Protein AF-A0A955SDE8-F1 (afdb_monomer_lite)

Structure (mmCIF, N/CA/C/O backbone):
data_AF-A0A955SDE8-F1
#
_entry.id   AF-A0A955SDE8-F1
#
loop_
_atom_site.group_PDB
_atom_site.id
_atom_site.type_symbol
_atom_site.label_atom_id
_atom_site.label_alt_id
_atom_site.label_comp_id
_atom_site.label_asym_id
_atom_site.label_entity_id
_atom_site.label_seq_id
_atom_site.pdbx_PDB_ins_code
_atom_site.Cartn_x
_atom_site.Cartn_y
_atom_site.Cartn_z
_atom_site.occupancy
_atom_site.B_iso_or_equiv
_atom_site.auth_seq_id
_atom_site.auth_comp_id
_atom_site.auth_asym_id
_atom_site.auth_atom_id
_atom_site.pdbx_PDB_model_num
ATOM 1 N N . ARG A 1 1 ? -9.416 4.657 -4.803 1.00 54.31 1 ARG A N 1
ATOM 2 C CA . ARG A 1 1 ? -8.671 4.665 -3.515 1.00 54.31 1 ARG A CA 1
ATOM 3 C C . ARG A 1 1 ? -9.253 5.639 -2.494 1.00 54.31 1 ARG A C 1
ATOM 5 O O . ARG A 1 1 ? -8.916 5.514 -1.327 1.00 54.31 1 ARG A O 1
ATOM 12 N N . GLU A 1 2 ? -10.159 6.532 -2.899 1.00 50.00 2 GLU A N 1
ATOM 13 C CA . GLU A 1 2 ? -10.926 7.401 -1.990 1.00 50.00 2 GLU A CA 1
ATOM 14 C C . GLU A 1 2 ? -11.850 6.622 -1.034 1.00 50.00 2 GLU A C 1
ATOM 16 O O . GLU A 1 2 ? -12.257 7.142 -0.005 1.00 50.00 2 GLU A O 1
ATOM 21 N N . ASP A 1 3 ? -12.090 5.341 -1.314 1.00 54.78 3 ASP A N 1
ATOM 22 C CA . ASP A 1 3 ? -13.058 4.485 -0.620 1.00 54.78 3 ASP A CA 1
ATOM 23 C C . ASP A 1 3 ? -12.676 4.075 0.820 1.00 54.78 3 ASP A C 1
ATOM 25 O O . ASP A 1 3 ? -13.438 3.402 1.509 1.00 54.78 3 ASP A O 1
ATOM 29 N N . ILE A 1 4 ? -11.481 4.453 1.291 1.00 62.19 4 ILE A N 1
ATOM 30 C CA . ILE A 1 4 ? -10.958 4.040 2.606 1.00 62.19 4 ILE A CA 1
ATOM 31 C C . ILE A 1 4 ? -10.498 5.193 3.498 1.00 62.19 4 ILE A C 1
ATOM 33 O O . ILE A 1 4 ? -10.080 4.954 4.627 1.00 62.19 4 ILE A O 1
ATOM 37 N N . GLY A 1 5 ? -10.575 6.438 3.017 1.00 73.12 5 GLY A N 1
ATOM 38 C CA . GLY A 1 5 ? -10.316 7.635 3.828 1.00 73.12 5 GLY A CA 1
ATOM 39 C C . GLY A 1 5 ? -8.904 7.773 4.421 1.00 73.12 5 GLY A C 1
ATOM 40 O O . GLY A 1 5 ? -8.691 8.654 5.248 1.00 73.12 5 GLY A O 1
ATOM 41 N N . ILE A 1 6 ? -7.933 6.938 4.029 1.00 82.19 6 ILE A N 1
ATOM 42 C CA . ILE A 1 6 ? -6.542 7.024 4.502 1.00 82.19 6 ILE A CA 1
ATOM 43 C C . ILE A 1 6 ? -5.645 7.742 3.494 1.00 82.19 6 ILE A C 1
ATOM 45 O O . ILE A 1 6 ? -5.808 7.615 2.280 1.00 82.19 6 ILE A O 1
ATOM 49 N N . SER A 1 7 ? -4.660 8.480 4.008 1.00 87.88 7 SER A N 1
ATOM 50 C CA . SER A 1 7 ? -3.692 9.195 3.176 1.00 87.88 7 SER A CA 1
ATOM 51 C C . SER A 1 7 ? -2.759 8.241 2.413 1.00 87.88 7 SER A C 1
ATOM 53 O O . SER A 1 7 ? -2.538 7.096 2.817 1.00 87.88 7 SER A O 1
ATOM 55 N N . GLN A 1 8 ? -2.151 8.729 1.327 1.00 88.12 8 GLN A N 1
ATOM 56 C CA . GLN A 1 8 ? -1.183 7.965 0.530 1.00 88.12 8 GLN A CA 1
ATOM 57 C C . GLN A 1 8 ? 0.026 7.503 1.367 1.00 88.12 8 GLN A C 1
ATOM 59 O O . GLN A 1 8 ? 0.508 6.386 1.185 1.00 88.12 8 GLN A O 1
ATOM 64 N N . SER A 1 9 ? 0.503 8.330 2.304 1.00 90.31 9 SER A N 1
ATOM 65 C CA . SER A 1 9 ? 1.620 7.990 3.196 1.00 90.31 9 SER A CA 1
ATOM 66 C C . SER A 1 9 ? 1.241 6.905 4.200 1.00 90.31 9 SER A C 1
ATOM 68 O O . SER A 1 9 ? 1.997 5.948 4.364 1.00 90.31 9 SER A O 1
ATOM 70 N N . THR A 1 10 ? 0.051 6.997 4.802 1.00 87.06 10 THR A N 1
ATOM 71 C CA . THR A 1 10 ? -0.496 5.943 5.668 1.00 87.06 10 THR A CA 1
ATOM 72 C C . THR A 1 10 ? -0.621 4.630 4.904 1.00 87.06 10 THR A C 1
ATOM 74 O O . THR A 1 10 ? -0.198 3.586 5.393 1.00 87.06 10 THR A O 1
ATOM 77 N N . PHE A 1 11 ? -1.148 4.679 3.679 1.00 86.50 11 PHE A N 1
ATOM 78 C CA . PHE A 1 11 ? -1.290 3.483 2.862 1.00 86.50 11 PHE A CA 1
ATOM 79 C C . PHE A 1 11 ? 0.063 2.863 2.498 1.00 86.50 11 PHE A C 1
ATOM 81 O O . PHE A 1 11 ? 0.217 1.651 2.595 1.00 86.50 11 PHE A O 1
ATOM 88 N N . ALA A 1 12 ? 1.051 3.678 2.116 1.00 89.81 12 ALA A N 1
ATOM 89 C CA . ALA A 1 12 ? 2.397 3.205 1.797 1.00 89.81 12 ALA A CA 1
ATOM 90 C C . ALA A 1 12 ? 3.036 2.465 2.984 1.00 89.81 12 ALA A C 1
ATOM 92 O O . ALA A 1 12 ? 3.534 1.353 2.809 1.00 89.81 12 ALA A O 1
ATOM 93 N N . ALA A 1 13 ? 2.943 3.043 4.187 1.00 88.62 13 ALA A N 1
ATOM 94 C CA . ALA A 1 13 ? 3.425 2.414 5.413 1.00 88.62 13 ALA A CA 1
ATOM 95 C C . ALA A 1 13 ? 2.720 1.075 5.682 1.00 88.62 13 ALA A C 1
ATOM 97 O O . ALA A 1 13 ? 3.373 0.067 5.936 1.00 88.62 13 ALA A O 1
ATOM 98 N N . LEU A 1 14 ? 1.395 1.047 5.532 1.00 85.56 14 LEU A N 1
ATOM 99 C CA . LEU A 1 14 ? 0.560 -0.132 5.760 1.00 85.56 14 LEU A CA 1
ATOM 100 C C . LEU A 1 14 ? 0.890 -1.309 4.830 1.00 85.56 14 LEU A C 1
ATOM 102 O O . LEU A 1 14 ? 0.800 -2.461 5.244 1.00 85.56 14 LEU A O 1
ATOM 106 N N . ILE A 1 15 ? 1.296 -1.037 3.587 1.00 85.69 15 ILE A N 1
ATOM 107 C CA . ILE A 1 15 ? 1.729 -2.079 2.644 1.00 85.69 15 ILE A CA 1
ATOM 108 C C . ILE A 1 15 ? 3.252 -2.294 2.620 1.00 85.69 15 ILE A C 1
ATOM 110 O O . ILE A 1 15 ? 3.747 -3.019 1.756 1.00 85.69 15 ILE A O 1
ATOM 114 N N . GLY A 1 16 ? 3.995 -1.667 3.538 1.00 87.75 16 GLY A N 1
ATOM 115 C CA . GLY A 1 16 ? 5.436 -1.865 3.701 1.00 87.75 16 GLY A CA 1
ATOM 116 C C . GLY A 1 16 ? 6.299 -1.293 2.572 1.00 87.75 16 GLY A C 1
ATOM 117 O O . GLY A 1 16 ? 7.352 -1.850 2.267 1.00 87.75 16 GLY A O 1
ATOM 118 N N . VAL A 1 17 ? 5.874 -0.204 1.921 1.00 91.69 17 VAL A N 1
ATOM 119 C CA . VAL A 1 17 ? 6.649 0.456 0.853 1.00 91.69 17 VAL A CA 1
ATOM 120 C C . VAL A 1 17 ? 6.849 1.941 1.132 1.00 91.69 17 VAL A C 1
ATOM 122 O O . VAL A 1 17 ? 6.097 2.569 1.870 1.00 91.69 17 VAL A O 1
ATOM 125 N N . SER A 1 18 ? 7.854 2.549 0.500 1.00 94.44 18 SER A N 1
ATOM 126 C CA . SER A 1 18 ? 8.029 4.000 0.592 1.00 94.44 18 SER A CA 1
ATOM 127 C C . SER A 1 18 ? 6.929 4.749 -0.166 1.00 94.44 18 SER A C 1
ATOM 129 O O . SER A 1 18 ? 6.476 4.306 -1.225 1.00 94.44 18 SER A O 1
ATOM 131 N N . LEU A 1 19 ? 6.563 5.943 0.319 1.00 94.31 19 LEU A N 1
ATOM 132 C CA . LEU A 1 19 ? 5.623 6.847 -0.360 1.00 94.31 19 LEU A CA 1
ATOM 133 C C . LEU A 1 19 ? 6.000 7.057 -1.835 1.00 94.31 19 LEU A C 1
ATOM 135 O O . LEU A 1 19 ? 5.156 6.969 -2.721 1.00 94.31 19 LEU A O 1
ATOM 139 N N . ARG A 1 20 ? 7.296 7.241 -2.110 1.00 95.88 20 ARG A N 1
ATOM 140 C CA . ARG A 1 20 ? 7.816 7.410 -3.471 1.00 95.88 20 ARG A CA 1
ATOM 141 C C . ARG A 1 20 ? 7.624 6.168 -4.346 1.00 95.88 20 ARG A C 1
ATOM 143 O O . ARG A 1 20 ? 7.364 6.299 -5.537 1.00 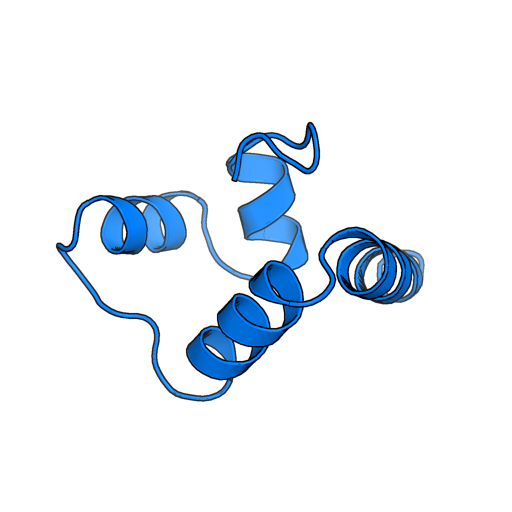95.88 20 ARG A O 1
ATOM 150 N N . THR A 1 21 ? 7.751 4.964 -3.787 1.00 95.06 21 THR A N 1
ATOM 151 C CA . THR A 1 21 ? 7.471 3.720 -4.527 1.00 95.06 21 THR A CA 1
ATOM 152 C C . THR A 1 21 ? 6.009 3.663 -4.934 1.00 95.06 21 THR A C 1
ATOM 154 O O . THR A 1 21 ? 5.708 3.384 -6.092 1.00 95.06 21 THR A O 1
ATOM 157 N N . LEU A 1 22 ? 5.118 3.997 -4.003 1.00 93.12 22 LEU A N 1
ATOM 158 C CA . LEU A 1 22 ? 3.691 4.013 -4.262 1.00 93.12 22 LEU A CA 1
ATOM 159 C C . LEU A 1 22 ? 3.297 5.067 -5.312 1.00 93.12 22 LEU A C 1
ATOM 161 O O . LEU A 1 22 ? 2.544 4.752 -6.229 1.00 93.12 22 LEU A O 1
ATOM 165 N N . GLN A 1 23 ? 3.862 6.273 -5.234 1.00 94.88 23 GLN A N 1
ATOM 166 C CA . GLN A 1 23 ? 3.657 7.333 -6.230 1.00 94.88 23 GLN A CA 1
ATOM 167 C C . GLN A 1 23 ? 4.097 6.900 -7.631 1.00 94.88 23 GLN A C 1
ATOM 169 O O . GLN A 1 23 ? 3.352 7.078 -8.591 1.00 94.88 23 GLN A O 1
ATOM 174 N N . ASN A 1 24 ? 5.264 6.255 -7.748 1.00 95.88 24 ASN A N 1
ATOM 175 C CA . ASN A 1 24 ? 5.738 5.727 -9.029 1.00 95.88 24 ASN A CA 1
ATOM 176 C C . ASN A 1 24 ? 4.781 4.681 -9.627 1.00 95.88 24 ASN A C 1
ATOM 178 O O . ASN A 1 24 ? 4.708 4.568 -10.848 1.00 95.88 24 ASN A O 1
ATOM 182 N N . TRP A 1 25 ? 4.072 3.907 -8.797 1.00 93.94 25 TRP A N 1
ATOM 183 C CA . TRP A 1 25 ? 3.061 2.960 -9.275 1.00 93.94 25 TRP A CA 1
ATOM 184 C C . TRP A 1 25 ? 1.796 3.652 -9.763 1.00 93.94 25 TRP A C 1
ATOM 186 O O . TRP A 1 25 ? 1.289 3.312 -10.827 1.00 93.94 25 TRP A O 1
ATOM 196 N N . GLU A 1 26 ? 1.294 4.625 -9.008 1.00 89.81 26 GLU A N 1
ATOM 197 C CA . GLU A 1 26 ? 0.080 5.364 -9.372 1.00 89.81 26 GLU A CA 1
ATOM 198 C C . GLU A 1 26 ? 0.274 6.223 -10.625 1.00 89.81 26 GLU A C 1
ATOM 200 O O . GLU A 1 26 ? -0.649 6.367 -11.418 1.00 89.81 26 GLU A O 1
ATOM 205 N N . GLN A 1 27 ? 1.490 6.728 -10.839 1.00 94.44 27 GLN A N 1
ATOM 206 C CA . GLN A 1 27 ? 1.877 7.470 -12.042 1.00 94.44 27 GLN A CA 1
ATOM 207 C C . GLN A 1 27 ? 2.249 6.560 -13.226 1.00 94.44 27 GLN A C 1
ATOM 209 O O . GLN A 1 27 ? 2.556 7.055 -14.306 1.00 94.44 27 GLN A O 1
ATOM 214 N N . GLY A 1 28 ? 2.266 5.235 -13.040 1.00 93.88 28 GLY A N 1
ATOM 215 C CA . GLY A 1 28 ? 2.608 4.274 -14.094 1.00 93.88 28 GLY A CA 1
ATOM 216 C C . GLY A 1 28 ? 4.094 4.217 -14.469 1.00 93.88 28 GLY A C 1
ATOM 217 O O . GLY A 1 28 ? 4.459 3.509 -15.401 1.00 93.88 28 GLY A O 1
ATOM 218 N N . HIS A 1 29 ? 4.980 4.909 -13.745 1.00 94.00 29 HIS A N 1
ATOM 219 C CA . HIS A 1 29 ? 6.431 4.843 -13.966 1.00 94.00 29 HIS A CA 1
ATOM 220 C C . HIS A 1 29 ? 7.027 3.479 -13.605 1.00 94.00 29 HIS A C 1
ATOM 222 O O . HIS A 1 29 ? 8.074 3.088 -14.122 1.00 94.00 29 HIS A O 1
ATOM 228 N N . ARG A 1 30 ? 6.390 2.761 -12.675 1.00 93.81 30 ARG A N 1
ATOM 229 C CA . ARG A 1 30 ? 6.740 1.392 -12.285 1.00 93.81 30 ARG A CA 1
ATOM 230 C C . ARG A 1 30 ? 5.473 0.585 -12.061 1.00 93.81 30 ARG A C 1
ATOM 232 O O . ARG A 1 30 ? 4.419 1.142 -11.787 1.00 93.81 30 ARG A O 1
ATOM 239 N N . HIS A 1 31 ? 5.603 -0.736 -12.068 1.00 91.94 31 HIS A N 1
ATOM 240 C CA . HIS A 1 31 ? 4.504 -1.631 -11.720 1.00 91.94 31 HIS A CA 1
ATOM 241 C C . H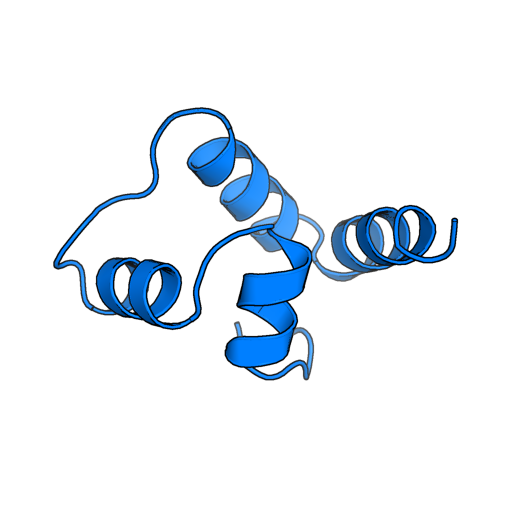IS A 1 31 ? 4.841 -2.453 -10.472 1.00 91.94 31 HIS A C 1
ATOM 243 O O . HIS A 1 31 ? 5.988 -2.881 -10.316 1.00 91.94 31 HIS A O 1
ATOM 249 N N . PRO A 1 32 ? 3.865 -2.691 -9.581 1.00 92.38 32 PRO A N 1
ATOM 2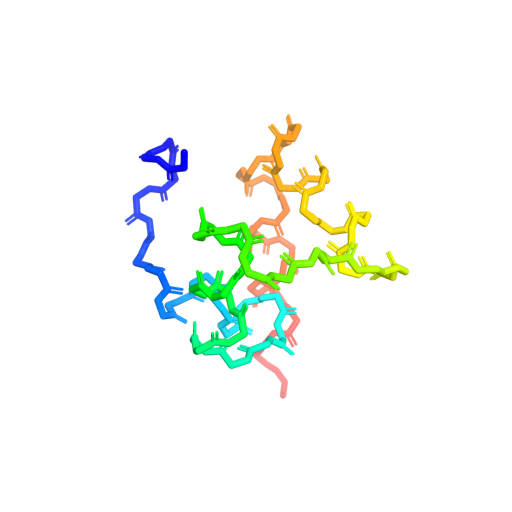50 C CA . PRO A 1 32 ? 4.046 -3.588 -8.451 1.00 92.38 32 PRO A CA 1
ATOM 251 C C . PRO A 1 32 ? 4.260 -5.022 -8.948 1.00 92.38 32 PRO A C 1
ATOM 253 O O . PRO A 1 32 ? 3.568 -5.496 -9.854 1.00 92.38 32 PRO A O 1
ATOM 256 N N . THR A 1 33 ? 5.190 -5.737 -8.322 1.00 91.75 33 THR A N 1
ATOM 257 C CA . THR A 1 33 ? 5.514 -7.133 -8.639 1.00 91.75 33 THR A CA 1
ATOM 258 C C . THR A 1 33 ? 5.364 -8.020 -7.404 1.00 91.75 33 THR A C 1
ATOM 260 O O . THR A 1 33 ? 5.292 -7.532 -6.274 1.00 91.75 33 THR A O 1
ATOM 263 N N . GLY A 1 34 ? 5.257 -9.335 -7.627 1.00 91.06 34 GLY A N 1
ATOM 264 C CA . GLY A 1 34 ? 5.244 -10.331 -6.554 1.00 91.06 34 GLY A CA 1
ATOM 265 C C . GLY A 1 34 ? 4.197 -10.048 -5.459 1.00 91.06 34 GLY A C 1
ATOM 266 O O . GLY A 1 34 ? 3.042 -9.747 -5.793 1.00 91.06 34 GLY A O 1
ATOM 267 N N . PRO A 1 35 ? 4.576 -10.113 -4.167 1.00 88.62 35 PRO A N 1
ATOM 268 C CA . PRO A 1 35 ? 3.667 -9.897 -3.038 1.00 88.62 35 PRO A CA 1
ATOM 269 C C . PRO A 1 35 ? 2.924 -8.557 -3.072 1.00 88.62 35 PRO A C 1
ATOM 271 O O . PRO A 1 35 ? 1.734 -8.513 -2.767 1.00 88.62 35 PRO A O 1
ATOM 274 N N . ALA A 1 36 ? 3.565 -7.475 -3.531 1.00 89.56 36 ALA A N 1
ATOM 275 C CA . ALA A 1 36 ? 2.930 -6.158 -3.596 1.00 89.56 36 ALA A CA 1
ATOM 276 C C . ALA A 1 36 ? 1.724 -6.139 -4.551 1.00 89.56 36 ALA A C 1
ATOM 278 O O . ALA A 1 36 ? 0.692 -5.541 -4.250 1.00 89.56 36 ALA A O 1
ATOM 279 N N . LYS A 1 37 ? 1.810 -6.842 -5.689 1.00 91.94 37 LYS A N 1
ATOM 280 C CA . LYS A 1 37 ? 0.700 -6.945 -6.653 1.00 91.94 37 LYS A CA 1
ATOM 281 C C . LYS A 1 37 ? -0.476 -7.755 -6.101 1.00 91.94 37 LYS A C 1
ATOM 283 O O . LYS A 1 37 ? -1.617 -7.522 -6.498 1.00 91.94 37 LYS A O 1
ATOM 288 N N . VAL A 1 38 ? -0.201 -8.743 -5.249 1.00 91.62 38 VAL A N 1
ATOM 289 C CA . VAL A 1 38 ? -1.237 -9.535 -4.568 1.00 91.62 38 VAL A CA 1
ATOM 290 C C . VAL A 1 38 ? 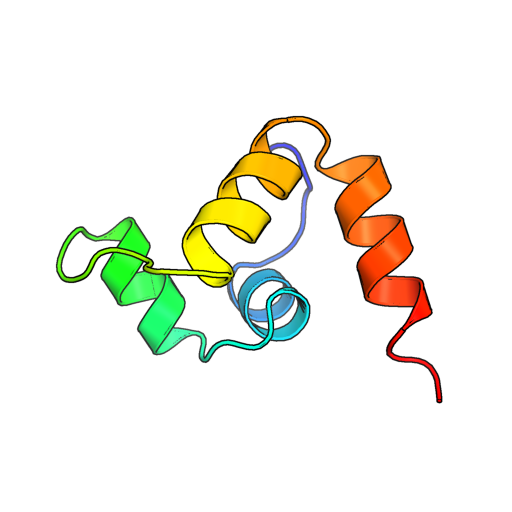-1.902 -8.687 -3.490 1.00 91.62 38 VAL A C 1
ATOM 292 O O . VAL A 1 38 ? -3.123 -8.575 -3.477 1.00 91.62 38 VAL A O 1
ATOM 295 N N . LEU A 1 39 ? -1.106 -8.007 -2.665 1.00 88.06 39 LEU A N 1
ATOM 296 C CA . LEU A 1 39 ? -1.599 -7.146 -1.595 1.00 88.06 39 LEU A CA 1
ATOM 297 C C . LEU A 1 39 ? -2.480 -6.011 -2.125 1.00 88.06 39 LEU A C 1
ATOM 299 O O . LEU A 1 39 ? -3.563 -5.776 -1.602 1.00 88.06 39 LEU A O 1
ATOM 303 N N . LEU A 1 40 ? -2.071 -5.358 -3.216 1.00 88.31 40 LEU A N 1
ATOM 304 C CA . LEU A 1 40 ? -2.880 -4.323 -3.861 1.00 88.31 40 LEU A CA 1
ATOM 305 C C . LEU A 1 40 ? -4.224 -4.853 -4.370 1.00 88.31 40 LEU A C 1
ATOM 307 O O . LEU A 1 40 ? -5.225 -4.153 -4.249 1.00 88.31 40 LEU A O 1
ATOM 311 N N . ARG A 1 41 ? -4.265 -6.083 -4.898 1.00 90.06 41 ARG A N 1
ATOM 312 C CA . ARG A 1 41 ? -5.519 -6.731 -5.309 1.00 90.06 41 ARG A CA 1
ATOM 313 C C . ARG A 1 41 ? -6.421 -7.038 -4.115 1.00 90.06 41 ARG A C 1
ATOM 315 O O . ARG A 1 41 ? -7.614 -6.786 -4.200 1.00 90.06 41 ARG A O 1
ATOM 322 N N . LEU A 1 42 ? -5.855 -7.518 -3.008 1.00 88.88 42 LEU A N 1
ATOM 323 C CA . LEU A 1 42 ? -6.608 -7.779 -1.777 1.00 88.88 42 LEU A CA 1
ATOM 324 C C . LEU A 1 42 ? -7.203 -6.489 -1.196 1.00 88.88 42 LEU A C 1
ATOM 326 O O . LEU A 1 42 ? -8.381 -6.451 -0.852 1.00 88.88 42 LEU A O 1
ATOM 330 N N . VAL A 1 43 ? -6.413 -5.411 -1.144 1.00 85.88 43 VAL A N 1
ATOM 331 C CA . VAL A 1 43 ? -6.899 -4.086 -0.724 1.00 85.88 43 VAL A CA 1
ATOM 332 C C . VAL A 1 43 ? -8.019 -3.594 -1.644 1.00 85.88 43 VAL A C 1
ATOM 334 O O . VAL A 1 43 ? -8.961 -2.975 -1.169 1.00 85.88 43 VAL A O 1
ATOM 337 N N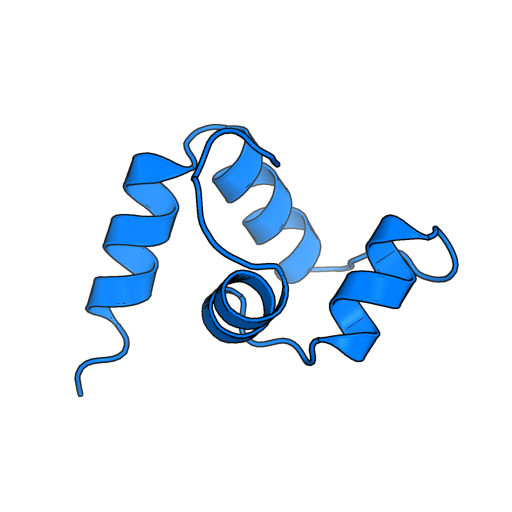 . GLN A 1 44 ? -7.931 -3.843 -2.954 1.00 85.94 44 GLN A N 1
ATOM 338 C CA . GLN A 1 44 ? -8.985 -3.463 -3.898 1.00 85.94 44 GLN A CA 1
ATOM 339 C C . GLN A 1 44 ? -10.271 -4.281 -3.719 1.00 85.94 44 GLN A C 1
ATOM 341 O O . GLN A 1 44 ? -11.346 -3.733 -3.935 1.00 85.94 44 GLN A O 1
ATOM 346 N N . SER A 1 45 ? -10.179 -5.561 -3.343 1.00 89.81 45 SER A N 1
ATOM 347 C CA . SER A 1 45 ? -11.354 -6.424 -3.172 1.00 89.81 45 SER A CA 1
ATOM 348 C C . SER A 1 45 ? -12.073 -6.226 -1.837 1.00 89.81 45 SER A C 1
ATOM 350 O O . SER A 1 45 ? -13.296 -6.272 -1.802 1.00 89.81 45 SER A O 1
ATOM 352 N N . ASP A 1 46 ? -11.328 -6.034 -0.744 1.00 88.75 46 ASP A N 1
ATOM 353 C CA . ASP A 1 46 ? -11.895 -5.793 0.588 1.00 88.75 46 ASP A CA 1
ATOM 354 C C . ASP A 1 46 ? -10.981 -4.861 1.405 1.00 88.75 46 ASP A C 1
ATOM 356 O O . ASP A 1 46 ? -10.187 -5.304 2.247 1.00 88.75 46 ASP A O 1
ATOM 360 N N . PRO A 1 47 ? -11.065 -3.545 1.155 1.00 83.50 47 PRO A N 1
ATOM 361 C CA . PRO A 1 47 ? -10.174 -2.581 1.783 1.00 83.50 47 PRO A CA 1
ATOM 362 C C . PRO A 1 47 ? -10.324 -2.553 3.308 1.00 83.50 47 PRO A C 1
ATOM 364 O O . PRO A 1 47 ? -9.324 -2.449 4.020 1.00 83.50 47 PRO A O 1
ATOM 367 N N . LYS A 1 48 ? -11.551 -2.692 3.829 1.00 85.50 48 LYS A N 1
ATOM 368 C CA . LYS A 1 48 ? -11.841 -2.601 5.270 1.00 85.50 48 LYS A CA 1
ATOM 369 C C . LYS A 1 48 ? -11.218 -3.763 6.038 1.00 85.50 48 LYS A C 1
ATOM 371 O O . LYS A 1 48 ? -10.524 -3.534 7.031 1.00 85.50 48 LYS A O 1
ATOM 376 N N . THR A 1 49 ? -11.428 -4.995 5.575 1.00 87.44 49 THR A N 1
ATOM 377 C CA . THR A 1 49 ? -10.877 -6.189 6.231 1.00 87.44 49 THR A CA 1
ATOM 378 C C . THR A 1 49 ? -9.360 -6.219 6.138 1.00 87.44 49 THR A C 1
ATOM 380 O O . THR A 1 49 ? -8.686 -6.486 7.132 1.00 87.44 49 THR A O 1
ATOM 383 N N . VAL A 1 50 ? -8.797 -5.907 4.968 1.00 86.44 50 VAL A N 1
ATOM 384 C CA . VAL A 1 50 ? -7.343 -5.941 4.771 1.00 86.44 50 VAL A CA 1
ATOM 385 C C . VAL A 1 50 ? -6.643 -4.893 5.635 1.00 86.44 50 VAL A C 1
ATOM 387 O O . VAL A 1 50 ? -5.689 -5.236 6.327 1.00 86.44 50 VAL A O 1
ATOM 390 N N . ILE A 1 51 ? -7.140 -3.653 5.688 1.00 83.31 51 ILE A N 1
ATOM 391 C CA . ILE A 1 51 ? -6.557 -2.616 6.555 1.00 83.31 51 ILE A CA 1
ATOM 392 C C . ILE A 1 51 ? -6.694 -2.973 8.036 1.00 83.31 51 ILE A C 1
ATOM 394 O O . ILE A 1 51 ? -5.719 -2.836 8.774 1.00 83.31 51 ILE A O 1
ATOM 398 N N . LYS A 1 52 ? -7.846 -3.501 8.473 1.00 84.00 52 LYS A N 1
ATOM 399 C CA . LYS A 1 52 ? -8.021 -3.989 9.851 1.00 84.00 52 LYS A CA 1
ATOM 400 C C . LYS A 1 52 ? -6.965 -5.041 10.218 1.00 84.00 52 LYS A C 1
ATOM 402 O O . LYS A 1 52 ? -6.368 -4.953 11.287 1.00 84.00 52 LYS A O 1
ATOM 407 N N . ASN A 1 53 ? -6.715 -6.006 9.333 1.00 84.50 53 ASN A N 1
ATOM 408 C CA . ASN A 1 53 ? -5.732 -7.070 9.564 1.00 84.50 53 ASN A CA 1
ATOM 409 C C . ASN A 1 53 ? -4.283 -6.567 9.515 1.00 84.50 53 ASN A C 1
ATOM 411 O O . ASN A 1 53 ? -3.440 -7.049 10.266 1.00 84.50 53 ASN A O 1
ATOM 415 N N . LEU A 1 54 ? -3.980 -5.592 8.657 1.00 78.31 54 LEU A N 1
ATOM 416 C CA . LEU A 1 54 ? -2.640 -5.009 8.576 1.00 78.31 54 LEU A CA 1
ATOM 417 C C . LEU A 1 54 ? -2.329 -4.117 9.786 1.00 78.31 54 LEU A C 1
ATOM 419 O O . LEU A 1 54 ? -1.215 -4.170 10.297 1.00 78.31 54 LEU A O 1
ATOM 423 N N . HIS A 1 55 ? -3.311 -3.371 10.307 1.00 69.81 55 HIS A N 1
ATOM 424 C CA . HIS A 1 55 ? -3.168 -2.630 11.567 1.00 69.81 55 HIS A CA 1
ATOM 425 C C . HIS A 1 55 ? -2.931 -3.553 12.770 1.00 69.81 55 HIS A C 1
ATOM 427 O O . HIS A 1 55 ? -2.152 -3.204 13.654 1.00 69.81 55 HIS A O 1
ATOM 433 N N . ALA A 1 56 ? -3.546 -4.740 12.792 1.00 58.84 56 ALA A N 1
ATOM 434 C CA . ALA A 1 56 ? -3.372 -5.701 13.882 1.00 58.84 56 ALA A CA 1
ATOM 435 C C . ALA A 1 56 ? -1.922 -6.213 14.026 1.00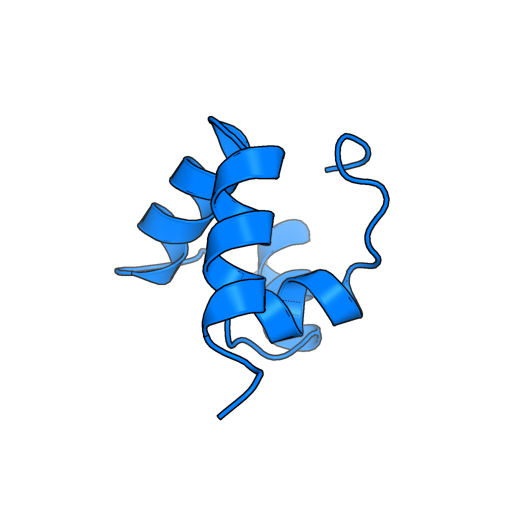 58.84 56 ALA A C 1
ATOM 437 O O . ALA A 1 56 ? -1.531 -6.611 15.117 1.00 58.84 56 ALA A O 1
ATOM 438 N N . ASN A 1 57 ? -1.114 -6.158 12.960 1.00 54.34 57 ASN A N 1
ATOM 439 C CA . ASN A 1 57 ? 0.280 -6.617 12.962 1.00 54.34 57 ASN A CA 1
ATOM 440 C C . ASN A 1 57 ? 1.312 -5.523 13.298 1.00 54.34 57 ASN A C 1
ATOM 442 O O . ASN A 1 57 ? 2.497 -5.824 13.367 1.00 54.34 57 ASN A O 1
ATOM 446 N N . HIS A 1 58 ? 0.896 -4.266 13.495 1.00 51.16 58 HIS A N 1
ATOM 447 C CA . HIS A 1 58 ? 1.804 -3.126 13.715 1.00 51.16 58 HIS A CA 1
ATOM 448 C C . HIS A 1 58 ? 1.821 -2.634 15.183 1.00 51.16 58 HIS A C 1
ATOM 450 O O . HIS A 1 58 ? 2.269 -1.523 15.464 1.00 51.16 58 HIS A O 1
ATOM 456 N N . SER A 1 59 ? 1.292 -3.432 16.122 1.00 41.88 59 SER A N 1
ATOM 457 C CA . SER A 1 59 ? 1.270 -3.157 17.575 1.00 41.88 59 SER A CA 1
ATOM 458 C C . SER A 1 59 ? 2.052 -4.185 18.414 1.00 41.88 59 SER A C 1
ATOM 460 O O . SER A 1 59 ? 1.725 -4.391 19.581 1.00 41.88 59 SER A O 1
ATOM 462 N N . GLN A 1 60 ? 3.084 -4.813 17.843 1.00 38.16 60 GLN A N 1
ATOM 463 C CA . GLN A 1 60 ? 4.112 -5.542 18.599 1.00 38.16 60 GLN A CA 1
ATOM 464 C C . GLN A 1 60 ? 5.488 -4.934 18.363 1.00 38.16 60 GLN A C 1
ATOM 466 O O . GLN A 1 60 ? 5.751 -4.527 17.209 1.00 38.16 60 GLN A O 1
#

Sequence (60 aa):
REDIGISQSTFAALIGVSLRTLQNWEQGHRHPTGPAKVLLRLVQSDPKTVIKNLHANHSQ

Secondary structure (DSSP, 8-state):
-GGG---HHHHHHHTT--HHHHHHHHTTSS---HHHHHHHHHHHH-HHHHHHHHHHTS--

Radius of gyration: 11.27 Å; chains: 1; bounding box: 21×20×33 Å

Foldseek 3Di:
DVPQVDDLCVVCVLLVHHSVVSVCCVVVVDHDDDPSVVLVVVCVVPVPVSSVVSVVVPPD

pLDDT: mean 83.18, std 14.33, range [38.16, 95.88]